Protein AF-A0A919EBS2-F1 (afdb_monomer_lite)

Radius of gyration: 22.37 Å; chains: 1; bounding box: 76×40×39 Å

Foldseek 3Di:
DPDDPDDDDAFAPPPDPDGFAWQDWDQWLVRWIWTFTQAQWTKTAHPVHRNDIDTADPPGDHRWQEKYWDPCSPDVVPFIWIWTAAQDVPQFRIFIAGPVVRGTDDGDGDPDSGGDRYDDDDDDDPPPPPVDPDPDPPPDDDDDDDDD

pLDDT: mean 77.83, std 15.94, range [37.88, 95.62]

Sequence (148 aa):
MPGAGEPVEYPLLKGTDFPPVPQYVTLGQDGYLWVTTDNSRLVQVNRASPASQLPTGNDVPIPSAGIVPDPRALRTDGRKSVWIASPSYAEYPIIQYDIVNQKVLTQFTLDSEPLPQTLTRLMTYTETRDPRPVCIPTGSYSPNPCTP

Structure (mmCIF, N/CA/C/O backbone):
data_AF-A0A919EBS2-F1
#
_entry.id   AF-A0A919EBS2-F1
#
loop_
_atom_site.group_PDB
_atom_site.id
_atom_site.type_symbol
_atom_site.label_atom_id
_atom_site.label_alt_id
_atom_site.label_comp_id
_atom_site.label_asym_id
_atom_site.label_entity_id
_atom_site.label_seq_id
_atom_site.pdbx_PDB_ins_code
_atom_site.Cartn_x
_atom_site.Cartn_y
_atom_site.Cartn_z
_atom_site.occupancy
_atom_site.B_iso_or_equiv
_atom_site.auth_seq_id
_atom_site.auth_comp_id
_atom_site.auth_asym_id
_atom_site.auth_atom_id
_atom_site.pdbx_PDB_model_num
ATOM 1 N N . MET A 1 1 ? -24.449 -22.832 17.407 1.00 51.41 1 MET A N 1
ATOM 2 C CA . MET A 1 1 ? -23.727 -21.687 17.997 1.00 51.41 1 MET A CA 1
ATOM 3 C C . MET A 1 1 ? -24.613 -20.463 17.835 1.00 51.41 1 MET A C 1
ATOM 5 O O . MET A 1 1 ? -24.920 -20.153 16.691 1.00 51.41 1 MET A O 1
ATOM 9 N N . PRO A 1 2 ? -25.110 -19.820 18.902 1.00 51.62 2 PRO A N 1
ATOM 10 C CA . PRO A 1 2 ? -25.721 -18.507 18.751 1.00 51.62 2 PRO A CA 1
ATOM 11 C C . PRO A 1 2 ? -24.608 -17.459 18.565 1.00 51.62 2 PRO A C 1
ATOM 13 O O . PRO A 1 2 ? -23.630 -17.487 19.308 1.00 51.62 2 PRO A O 1
ATOM 16 N N . GLY A 1 3 ? -24.757 -16.534 17.610 1.00 65.25 3 GLY A N 1
ATOM 17 C CA . GLY A 1 3 ? -24.145 -15.202 17.734 1.00 65.25 3 GLY A CA 1
ATOM 18 C C . GLY A 1 3 ? -22.870 -14.873 16.947 1.00 65.25 3 GLY A C 1
ATOM 19 O O . GLY A 1 3 ? -21.979 -14.248 17.512 1.00 65.25 3 GLY A O 1
ATOM 20 N N . ALA A 1 4 ? -22.799 -15.163 15.648 1.00 66.38 4 ALA A N 1
ATOM 21 C CA . ALA A 1 4 ? -22.088 -14.245 14.754 1.00 66.38 4 ALA A CA 1
ATOM 22 C C . ALA A 1 4 ? -23.164 -13.390 14.076 1.00 66.38 4 ALA A C 1
ATOM 24 O O . ALA A 1 4 ? -24.067 -13.942 13.453 1.00 66.38 4 ALA A O 1
ATOM 25 N N . GLY A 1 5 ? -23.140 -12.073 14.293 1.00 77.50 5 GLY A N 1
ATOM 26 C CA . GLY A 1 5 ? -24.018 -11.162 13.556 1.00 77.50 5 GLY A CA 1
ATOM 27 C C . GLY A 1 5 ? -23.780 -11.274 12.048 1.00 77.50 5 GLY A C 1
ATOM 28 O O . GLY A 1 5 ? -22.748 -11.796 11.621 1.00 77.50 5 GLY A O 1
ATOM 29 N N . GLU A 1 6 ? -24.733 -10.788 11.255 1.00 85.06 6 GLU A N 1
ATOM 30 C CA . GLU A 1 6 ? -24.587 -10.723 9.797 1.00 85.06 6 GLU A CA 1
ATOM 31 C C . GLU A 1 6 ? -23.282 -9.996 9.417 1.00 85.06 6 GLU A C 1
ATOM 33 O O . GLU A 1 6 ? -22.941 -8.986 10.049 1.00 85.06 6 GLU A O 1
ATOM 38 N N . PRO A 1 7 ? -22.533 -10.486 8.412 1.00 84.25 7 PRO A N 1
ATOM 39 C CA . PRO A 1 7 ? -21.357 -9.786 7.920 1.00 84.25 7 PRO A CA 1
ATOM 40 C C . PRO A 1 7 ? -21.753 -8.386 7.436 1.00 84.25 7 PRO A C 1
ATOM 42 O O . PRO A 1 7 ? -22.671 -8.220 6.635 1.00 84.25 7 PRO A O 1
ATOM 45 N N . VAL A 1 8 ? -21.056 -7.367 7.940 1.00 86.69 8 VAL A N 1
ATOM 46 C CA . VAL A 1 8 ? -21.271 -5.971 7.544 1.00 86.69 8 VAL A CA 1
ATOM 47 C C . VAL A 1 8 ? -20.258 -5.599 6.471 1.00 86.69 8 VAL A C 1
ATOM 49 O O . VAL A 1 8 ? -19.049 -5.672 6.696 1.00 86.69 8 VAL A O 1
ATOM 52 N N . GLU A 1 9 ? -20.751 -5.170 5.312 1.00 85.56 9 GLU A N 1
ATOM 53 C CA . GLU A 1 9 ? -19.917 -4.692 4.213 1.00 85.56 9 GLU A CA 1
ATOM 54 C C . GLU A 1 9 ? -19.608 -3.196 4.332 1.00 85.56 9 GLU A C 1
ATOM 56 O O . GLU A 1 9 ? -20.464 -2.375 4.674 1.00 85.56 9 GLU A O 1
ATOM 61 N N . TYR A 1 10 ? -18.375 -2.833 3.983 1.00 87.69 10 TYR A N 1
ATOM 62 C CA . TYR A 1 10 ? -17.905 -1.451 3.941 1.00 87.69 10 TYR A CA 1
ATOM 63 C C . TYR A 1 10 ? -17.371 -1.148 2.539 1.00 87.69 10 TYR A C 1
ATOM 65 O O . TYR A 1 10 ? -16.187 -1.374 2.280 1.00 87.69 10 TYR A O 1
ATOM 73 N N . PRO A 1 11 ? -18.223 -0.667 1.614 1.00 88.25 11 PRO A N 1
ATOM 74 C CA . PRO A 1 11 ? -17.788 -0.369 0.256 1.00 88.25 11 PRO A CA 1
ATOM 75 C C . PRO A 1 11 ? -16.710 0.719 0.266 1.00 88.25 11 PRO A C 1
ATOM 77 O O . PRO A 1 11 ? -16.794 1.690 1.029 1.00 88.25 11 PRO A O 1
ATOM 80 N N . LEU A 1 12 ? -15.691 0.556 -0.581 1.00 88.75 12 LEU A N 1
ATOM 81 C CA . LEU A 1 12 ? -14.641 1.558 -0.725 1.00 88.75 12 LEU A CA 1
ATOM 82 C C . LEU A 1 12 ? -15.188 2.848 -1.340 1.00 88.75 12 LEU A C 1
ATOM 84 O O . LEU A 1 12 ? -15.928 2.814 -2.319 1.00 88.75 12 LEU A O 1
ATOM 88 N N . LEU A 1 13 ? -14.786 3.982 -0.763 1.00 86.88 13 LEU A N 1
ATOM 89 C CA . LEU A 1 13 ? -15.125 5.345 -1.174 1.00 86.88 13 LEU A CA 1
ATOM 90 C C . LEU A 1 13 ? -16.620 5.502 -1.499 1.00 86.88 13 LEU A C 1
ATOM 92 O O . LEU A 1 13 ? -16.999 5.998 -2.566 1.00 86.88 13 LEU A O 1
ATOM 96 N N . LYS A 1 14 ? -17.468 5.039 -0.568 1.00 80.38 14 LYS A N 1
ATOM 97 C CA . LYS A 1 14 ? -18.932 5.078 -0.680 1.00 80.38 14 LYS A CA 1
ATOM 98 C C . LYS A 1 14 ? -19.413 6.475 -1.093 1.00 80.38 14 LYS A C 1
ATOM 100 O O . LYS A 1 14 ? -19.088 7.458 -0.434 1.00 80.38 14 LYS A O 1
ATOM 105 N N . GLY A 1 15 ? -20.239 6.539 -2.139 1.00 75.69 15 GLY A N 1
ATOM 106 C CA . GLY A 1 15 ? -20.834 7.790 -2.630 1.00 75.69 15 GLY A CA 1
ATOM 107 C C . GLY A 1 15 ? -20.051 8.489 -3.745 1.00 75.69 15 GLY A C 1
ATOM 108 O O . GLY A 1 15 ? -20.368 9.627 -4.069 1.00 75.69 15 GLY A O 1
ATOM 109 N N . THR A 1 16 ? -19.050 7.830 -4.331 1.00 79.69 16 THR A N 1
ATOM 110 C CA . THR A 1 16 ? -18.419 8.278 -5.582 1.00 79.69 16 THR A CA 1
ATOM 111 C C . THR A 1 16 ? -19.168 7.722 -6.797 1.00 79.69 16 THR A C 1
ATOM 113 O O . THR A 1 16 ? -19.679 6.605 -6.740 1.00 79.69 16 THR A O 1
ATOM 116 N N . ASP A 1 17 ? -19.217 8.484 -7.896 1.00 79.75 17 ASP A N 1
ATOM 117 C CA . ASP A 1 17 ? -19.918 8.088 -9.135 1.00 79.75 17 ASP A CA 1
ATOM 118 C C . ASP A 1 17 ? -19.355 6.799 -9.758 1.00 79.75 17 ASP A C 1
ATOM 120 O O . ASP A 1 17 ? -20.061 6.064 -10.446 1.00 79.75 17 ASP A O 1
ATOM 124 N N . PHE A 1 18 ? -18.082 6.507 -9.478 1.00 77.69 18 PHE A N 1
ATOM 125 C CA . PHE A 1 18 ? -17.375 5.309 -9.918 1.00 77.69 18 PHE A CA 1
ATOM 126 C C . PHE A 1 18 ? -16.641 4.696 -8.718 1.00 77.69 18 PHE A C 1
ATOM 128 O O . PHE A 1 18 ? -15.475 5.039 -8.478 1.00 77.69 18 PHE A O 1
ATOM 135 N N . PRO A 1 19 ? -17.313 3.840 -7.923 1.00 82.75 19 PRO A N 1
ATOM 136 C CA . PRO A 1 19 ? -16.681 3.207 -6.780 1.00 82.75 19 PRO A CA 1
ATOM 137 C C . PRO A 1 19 ? -15.536 2.312 -7.269 1.00 82.75 19 PRO A C 1
ATOM 139 O O . PRO A 1 19 ? -15.740 1.500 -8.174 1.00 82.75 19 PRO A O 1
ATOM 142 N N . PRO A 1 20 ? -14.329 2.461 -6.708 1.00 87.31 20 PRO A N 1
ATOM 143 C CA . PRO A 1 20 ? -13.193 1.649 -7.112 1.00 87.31 20 PRO A CA 1
ATOM 144 C C . PRO A 1 20 ? -13.372 0.181 -6.705 1.00 87.31 20 PRO A C 1
ATOM 146 O O . PRO A 1 20 ? -13.876 -0.104 -5.614 1.00 87.31 20 PRO A O 1
ATOM 149 N N . VAL A 1 21 ? -12.876 -0.748 -7.524 1.00 88.31 21 VAL A N 1
ATOM 150 C CA . VAL A 1 21 ? -12.812 -2.169 -7.163 1.00 88.31 21 VAL A CA 1
ATOM 151 C C . VAL A 1 21 ? -11.521 -2.420 -6.376 1.00 88.31 21 VAL A C 1
ATOM 153 O O . VAL A 1 21 ? -10.434 -2.184 -6.914 1.00 88.31 21 VAL A O 1
ATOM 156 N N . PRO A 1 22 ? -11.593 -2.888 -5.113 1.00 90.69 22 PRO A N 1
ATOM 157 C CA . PRO A 1 22 ? -10.404 -3.271 -4.356 1.00 90.69 22 PRO A CA 1
ATOM 158 C C . PRO A 1 22 ? -9.672 -4.423 -5.050 1.00 90.69 22 PRO A C 1
ATOM 160 O O . PRO A 1 22 ? -10.294 -5.404 -5.448 1.00 90.69 22 PRO A O 1
ATOM 163 N N . GLN A 1 23 ? -8.350 -4.314 -5.153 1.00 89.56 23 GLN A N 1
ATOM 164 C CA . GLN A 1 23 ? -7.484 -5.327 -5.762 1.00 89.56 23 GLN A CA 1
ATOM 165 C C . GLN A 1 23 ? -6.655 -6.041 -4.692 1.00 89.56 23 GLN A C 1
ATOM 167 O O . GLN A 1 23 ? -6.746 -7.255 -4.534 1.00 89.56 23 GLN A O 1
ATOM 172 N N . TYR A 1 24 ? -5.888 -5.279 -3.907 1.00 92.44 24 TYR A N 1
ATOM 173 C CA . TYR A 1 24 ? -5.023 -5.818 -2.859 1.00 92.44 24 TYR A CA 1
ATOM 174 C C . TYR A 1 24 ? -5.102 -4.982 -1.592 1.00 92.44 24 TYR A C 1
ATOM 176 O O . TYR A 1 24 ? -5.376 -3.787 -1.640 1.00 92.44 24 TYR A O 1
ATOM 184 N N . VAL A 1 25 ? -4.822 -5.605 -0.448 1.00 93.50 25 VAL A N 1
ATOM 185 C CA . VAL A 1 25 ? -4.816 -4.940 0.856 1.00 93.50 25 VAL A CA 1
ATOM 186 C C . VAL A 1 25 ? -3.619 -5.382 1.684 1.00 93.50 25 VAL A C 1
ATOM 188 O O . VAL A 1 25 ? -3.268 -6.559 1.712 1.00 93.50 25 VAL A O 1
ATOM 191 N N . THR A 1 26 ? -3.022 -4.440 2.409 1.00 94.19 26 THR A N 1
ATOM 192 C CA . THR A 1 26 ? -2.045 -4.732 3.460 1.00 94.19 26 THR A CA 1
ATOM 193 C C . THR A 1 26 ? -2.339 -3.938 4.727 1.00 94.19 26 THR A C 1
ATOM 195 O O . THR A 1 26 ? -3.002 -2.902 4.701 1.00 94.19 26 THR A O 1
ATOM 198 N N . LEU A 1 27 ? -1.787 -4.398 5.848 1.00 93.94 27 LEU A N 1
ATOM 199 C CA . LEU A 1 27 ? -1.661 -3.591 7.054 1.00 93.94 27 LEU A CA 1
ATOM 200 C C . LEU A 1 27 ? -0.475 -2.628 6.905 1.00 93.94 27 LEU A C 1
ATOM 202 O O . LEU A 1 27 ? 0.642 -3.058 6.621 1.00 93.94 27 LEU A O 1
ATOM 206 N N . GLY A 1 28 ? -0.712 -1.336 7.107 1.00 93.00 28 GLY A N 1
ATOM 207 C CA . GLY A 1 28 ? 0.336 -0.324 7.174 1.00 93.00 28 GLY A CA 1
ATOM 208 C C . GLY A 1 28 ? 0.989 -0.264 8.551 1.00 93.00 28 GLY A C 1
ATOM 209 O O . GLY A 1 28 ? 0.383 -0.580 9.577 1.00 93.00 28 GLY A O 1
ATOM 210 N N . GLN A 1 29 ? 2.232 0.214 8.593 1.00 92.50 29 GLN A N 1
ATOM 211 C CA . GLN A 1 29 ? 2.963 0.469 9.845 1.00 92.50 29 GLN A CA 1
ATOM 212 C C . GLN A 1 29 ? 2.365 1.647 10.652 1.00 92.50 29 GLN A C 1
ATOM 214 O O . GLN A 1 29 ? 2.760 1.932 11.785 1.00 92.50 29 GLN A O 1
ATOM 219 N N . ASP A 1 30 ? 1.423 2.383 10.064 1.00 92.31 30 ASP A N 1
ATOM 220 C CA . ASP A 1 30 ? 0.602 3.414 10.700 1.00 92.31 30 ASP A CA 1
ATOM 221 C C . ASP A 1 30 ? -0.652 2.846 11.386 1.00 92.31 30 ASP A C 1
ATOM 223 O O . ASP A 1 30 ? -1.353 3.578 12.077 1.00 92.31 30 ASP A O 1
ATOM 227 N N . GLY A 1 31 ? -0.906 1.541 11.250 1.00 92.00 31 GLY A N 1
ATOM 228 C CA . GLY A 1 31 ? -2.042 0.857 11.859 1.00 92.00 31 GLY A CA 1
ATOM 229 C C . GLY A 1 31 ? -3.330 0.926 11.038 1.00 92.00 31 GLY A C 1
ATOM 230 O O . GLY A 1 31 ? -4.337 0.367 11.485 1.00 92.00 31 GLY A O 1
ATOM 231 N N . TYR A 1 32 ? -3.302 1.548 9.858 1.00 95.44 32 TYR A N 1
ATOM 232 C CA . TYR A 1 32 ? -4.404 1.567 8.897 1.00 95.44 32 TYR A CA 1
ATOM 233 C C . TYR A 1 32 ? -4.292 0.396 7.916 1.00 95.44 32 TYR A C 1
ATOM 235 O O . TYR A 1 32 ? -3.229 -0.211 7.766 1.00 95.44 32 TYR A O 1
ATOM 243 N N . LEU A 1 33 ? -5.396 0.055 7.253 1.00 95.62 33 LEU A N 1
ATOM 244 C CA . LEU A 1 33 ? -5.333 -0.783 6.056 1.00 95.62 33 LEU A CA 1
ATOM 245 C C . LEU A 1 33 ? -5.038 0.104 4.853 1.00 95.62 33 LEU A C 1
ATOM 247 O O . LEU A 1 33 ? -5.574 1.205 4.751 1.00 95.62 33 LEU A O 1
ATOM 251 N N . TRP A 1 34 ? -4.215 -0.403 3.948 1.00 94.81 34 TRP A N 1
ATOM 252 C CA . TRP A 1 34 ? -3.857 0.249 2.698 1.00 94.81 34 TRP A CA 1
ATOM 253 C C . TRP A 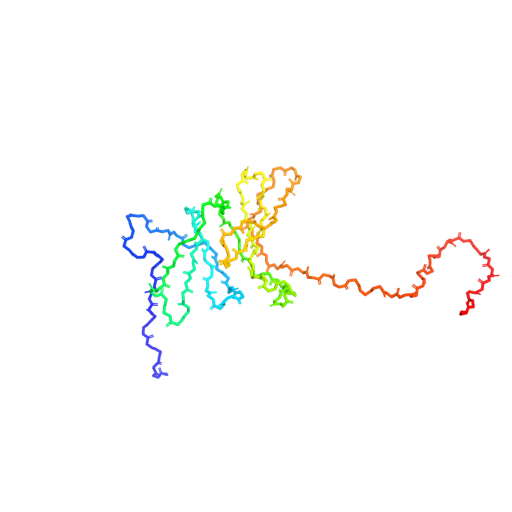1 34 ? -4.326 -0.631 1.551 1.00 94.81 34 TRP A C 1
ATOM 255 O O . TRP A 1 34 ? -3.897 -1.781 1.453 1.00 94.81 34 TRP A O 1
ATOM 265 N N . VAL A 1 35 ? -5.240 -0.106 0.737 1.00 93.94 35 VAL A N 1
ATOM 266 C CA . VAL A 1 35 ? -5.946 -0.859 -0.304 1.00 93.94 35 VAL A CA 1
ATOM 267 C C . VAL A 1 35 ? -5.623 -0.280 -1.672 1.00 93.94 35 VAL A C 1
ATOM 269 O O . VAL A 1 35 ? -5.816 0.915 -1.880 1.00 93.94 35 VAL A O 1
ATOM 272 N N . THR A 1 36 ? -5.143 -1.104 -2.601 1.00 91.25 36 THR A N 1
ATOM 273 C CA . THR A 1 36 ? -5.007 -0.712 -4.010 1.00 91.25 36 THR A CA 1
ATOM 274 C C . THR A 1 36 ? -6.304 -0.983 -4.755 1.00 91.25 36 THR A C 1
ATOM 276 O O . THR A 1 36 ? -7.050 -1.906 -4.413 1.00 91.25 36 THR A O 1
ATOM 279 N N . THR A 1 37 ? -6.576 -0.187 -5.784 1.00 88.44 37 THR A N 1
ATOM 280 C CA . THR A 1 37 ? -7.792 -0.309 -6.587 1.00 88.44 37 THR A CA 1
ATOM 281 C C . THR A 1 37 ? -7.499 -0.445 -8.076 1.00 88.44 37 THR A C 1
ATOM 283 O O . THR A 1 37 ? -6.425 -0.084 -8.559 1.00 88.44 37 THR A O 1
ATOM 286 N N . ASP A 1 38 ? -8.480 -0.962 -8.813 1.00 81.50 38 ASP A N 1
ATOM 287 C CA . ASP A 1 38 ? -8.452 -1.116 -10.273 1.00 81.50 38 ASP A CA 1
ATOM 288 C C . ASP A 1 38 ? -8.255 0.207 -11.028 1.00 81.50 38 ASP A C 1
ATOM 290 O O . ASP A 1 38 ? -7.600 0.253 -12.065 1.00 81.50 38 ASP A O 1
ATOM 294 N N . ASN A 1 39 ? -8.785 1.294 -10.476 1.00 78.31 39 ASN A N 1
ATOM 295 C CA . ASN A 1 39 ? -8.695 2.637 -11.027 1.00 78.31 39 ASN A CA 1
ATOM 296 C C . ASN A 1 39 ? -7.594 3.485 -10.382 1.00 78.31 39 ASN A C 1
ATOM 298 O O . ASN A 1 39 ? -7.686 4.714 -10.433 1.00 78.31 39 ASN A O 1
ATOM 302 N N . SER A 1 40 ? -6.538 2.844 -9.858 1.00 68.19 40 SER A N 1
ATOM 303 C CA . SER A 1 40 ? -5.251 3.478 -9.500 1.00 68.19 40 SER A CA 1
ATOM 304 C C . SER A 1 40 ? -5.142 4.133 -8.141 1.00 68.19 40 SER A C 1
ATOM 306 O O . SER A 1 40 ? -4.144 4.788 -7.849 1.00 68.19 40 SER A O 1
ATOM 308 N N . ARG A 1 41 ? -6.171 4.021 -7.312 1.00 82.81 41 ARG A N 1
ATOM 309 C CA . ARG A 1 41 ? -6.165 4.682 -6.016 1.00 82.81 41 ARG A CA 1
ATOM 310 C C . ARG A 1 41 ? -5.505 3.784 -4.996 1.00 82.81 41 ARG A C 1
ATOM 312 O O . ARG A 1 41 ? -5.716 2.572 -4.955 1.00 82.81 41 ARG A O 1
ATOM 319 N N . LEU A 1 42 ? -4.749 4.427 -4.125 1.00 90.56 42 LEU A N 1
ATOM 320 C CA . LEU A 1 42 ? -4.400 3.865 -2.844 1.00 90.56 42 LEU A CA 1
ATOM 321 C C . LEU A 1 42 ? -5.390 4.434 -1.827 1.00 90.56 42 LEU A C 1
ATOM 323 O O . LEU A 1 42 ? -5.602 5.642 -1.776 1.00 90.56 42 LEU A O 1
ATOM 327 N N . VAL A 1 43 ? -6.047 3.588 -1.045 1.00 92.50 43 VAL A N 1
ATOM 328 C CA . VAL A 1 43 ? -7.035 4.019 -0.050 1.00 92.50 43 VAL A CA 1
ATOM 329 C C . VAL A 1 43 ? -6.566 3.602 1.332 1.00 92.50 43 VAL A C 1
ATOM 331 O O . VAL A 1 43 ? -6.355 2.419 1.599 1.00 92.50 43 VAL A O 1
ATOM 334 N N . GLN A 1 44 ? -6.427 4.585 2.214 1.00 94.25 44 GLN A N 1
ATOM 335 C CA . GLN A 1 44 ? -6.222 4.365 3.636 1.00 94.25 44 GLN A CA 1
ATOM 336 C C . GLN A 1 44 ? -7.583 4.116 4.295 1.00 94.25 44 GLN A C 1
ATOM 338 O O . GLN A 1 44 ? -8.511 4.908 4.134 1.00 94.25 44 GLN A O 1
ATOM 343 N N . VAL A 1 45 ? -7.713 3.030 5.055 1.00 95.12 45 VAL A N 1
ATOM 344 C CA . VAL A 1 45 ? -8.954 2.655 5.749 1.00 95.12 45 VAL A CA 1
ATOM 345 C C . VAL A 1 45 ? -8.686 2.493 7.239 1.00 95.12 45 VAL A C 1
ATOM 347 O O . VAL A 1 45 ? -7.801 1.736 7.657 1.00 95.12 45 VAL A O 1
ATOM 350 N N . ASN A 1 46 ? -9.463 3.194 8.067 1.00 94.50 46 ASN A N 1
ATOM 351 C CA . ASN A 1 46 ? -9.371 3.061 9.516 1.00 94.50 46 ASN A CA 1
ATOM 352 C C . ASN A 1 46 ? -10.001 1.736 9.971 1.00 94.50 46 ASN A C 1
ATOM 354 O O . ASN A 1 46 ? -11.202 1.533 9.843 1.00 94.50 46 ASN A O 1
ATOM 358 N N . ARG A 1 47 ? -9.212 0.840 10.572 1.00 92.25 47 ARG A N 1
ATOM 359 C CA . ARG A 1 47 ? -9.710 -0.465 11.049 1.00 92.25 47 ARG A CA 1
ATOM 360 C C . ARG A 1 47 ? -10.758 -0.361 12.154 1.00 92.25 47 ARG A C 1
ATOM 362 O O . ARG A 1 47 ? -11.637 -1.208 12.230 1.00 92.25 47 ARG A O 1
ATOM 369 N N . ALA A 1 48 ? -10.654 0.654 13.010 1.00 92.31 48 ALA A N 1
ATOM 370 C CA . ALA A 1 48 ? -11.616 0.896 14.081 1.00 92.31 48 ALA A CA 1
ATOM 371 C C . ALA A 1 48 ? -12.877 1.618 13.579 1.00 92.31 48 ALA A C 1
ATOM 373 O O . ALA A 1 48 ? -13.892 1.636 14.268 1.00 92.31 48 ALA A O 1
ATOM 374 N N . SER A 1 49 ? -12.819 2.213 12.384 1.00 92.81 49 SER A N 1
ATOM 375 C CA . SER A 1 49 ? -13.950 2.876 11.740 1.00 92.81 49 SER A CA 1
ATOM 376 C C . SER A 1 49 ? -13.858 2.703 10.219 1.00 92.81 49 SER A C 1
ATOM 378 O O . SER A 1 49 ? -13.425 3.626 9.532 1.00 92.81 49 SER A O 1
ATOM 380 N N . PRO A 1 50 ? -14.238 1.534 9.662 1.00 90.94 50 PRO A N 1
ATOM 381 C CA . PRO A 1 50 ? -14.022 1.227 8.240 1.00 90.94 50 PRO A CA 1
ATOM 382 C C . PRO A 1 50 ? -14.781 2.135 7.260 1.00 90.94 50 PRO A C 1
ATOM 384 O O . PRO A 1 50 ? -14.476 2.166 6.069 1.00 90.94 50 PRO A O 1
ATOM 387 N N . ALA A 1 51 ? -15.762 2.897 7.752 1.00 89.00 51 ALA A N 1
ATOM 388 C CA . ALA A 1 51 ? -16.426 3.959 6.998 1.00 89.00 51 ALA A CA 1
ATOM 389 C C . ALA A 1 51 ? -15.553 5.221 6.833 1.00 89.00 51 ALA A C 1
ATOM 391 O O . ALA A 1 51 ? -15.797 6.019 5.933 1.00 89.00 51 ALA A O 1
ATOM 392 N N . SER A 1 52 ? -14.541 5.406 7.686 1.00 91.00 52 SER A N 1
ATOM 393 C CA . SER A 1 52 ? -13.550 6.475 7.581 1.00 91.00 52 SER A CA 1
ATOM 394 C C . SER A 1 52 ? -12.417 6.032 6.660 1.00 91.00 52 SER A C 1
ATOM 396 O O . SER A 1 52 ? -11.561 5.219 7.030 1.00 91.00 52 SER A O 1
ATOM 398 N N . GLN A 1 53 ? -12.460 6.544 5.433 1.00 92.50 53 GLN A N 1
ATOM 399 C CA . GLN A 1 53 ? -11.550 6.184 4.354 1.00 92.50 53 GLN A CA 1
ATOM 400 C C . GLN A 1 53 ? -10.985 7.444 3.712 1.00 92.50 53 GLN A C 1
ATOM 402 O O . GLN A 1 53 ? -11.714 8.414 3.497 1.00 92.50 53 GLN A O 1
ATOM 407 N N . LEU A 1 54 ? -9.699 7.414 3.380 1.00 91.00 54 LEU A N 1
ATOM 408 C CA . LEU A 1 54 ? -9.009 8.521 2.740 1.00 91.00 54 LEU A CA 1
ATOM 409 C C . LEU A 1 54 ? -8.350 8.021 1.448 1.00 91.00 54 LEU A C 1
ATOM 411 O O . LEU A 1 54 ? -7.453 7.177 1.517 1.00 91.00 54 LEU A O 1
ATOM 415 N N . PRO A 1 55 ? -8.775 8.496 0.265 1.00 89.00 55 PRO A N 1
ATOM 416 C CA . PRO A 1 55 ? -8.034 8.241 -0.960 1.00 89.00 55 PRO A CA 1
ATOM 417 C C . PRO A 1 55 ? -6.688 8.977 -0.913 1.00 89.00 55 PRO A C 1
ATOM 419 O O . PRO A 1 55 ? -6.597 10.105 -0.434 1.00 89.00 55 PRO A O 1
ATOM 422 N N . THR A 1 56 ? -5.648 8.337 -1.433 1.00 83.38 56 THR A N 1
ATOM 423 C CA . THR A 1 56 ? -4.264 8.818 -1.446 1.00 83.38 56 THR A CA 1
ATOM 424 C C . THR A 1 56 ? -3.634 8.637 -2.826 1.00 83.38 56 THR A C 1
ATOM 426 O O . THR A 1 56 ? -3.926 7.663 -3.518 1.00 83.38 56 THR A O 1
ATOM 429 N N . GLY A 1 57 ? -2.758 9.588 -3.176 1.00 67.81 57 GLY A N 1
ATOM 430 C CA . GLY A 1 57 ? -1.715 9.503 -4.206 1.00 67.81 57 GLY A CA 1
ATOM 431 C C . GLY A 1 57 ? -2.138 9.493 -5.682 1.00 67.81 57 GLY A C 1
ATOM 432 O O . GLY A 1 57 ? -2.696 8.517 -6.162 1.00 67.81 57 GLY A O 1
ATOM 433 N N . ASN A 1 58 ? -1.721 10.527 -6.426 1.00 68.94 58 ASN A N 1
ATOM 434 C CA . ASN A 1 58 ? -1.605 10.495 -7.897 1.00 68.94 58 ASN A CA 1
ATOM 435 C C . ASN A 1 58 ? -0.323 9.776 -8.370 1.00 68.94 58 ASN A C 1
ATOM 437 O O . ASN A 1 58 ? -0.228 9.388 -9.528 1.00 68.94 58 ASN A O 1
ATOM 441 N N . ASP A 1 59 ? 0.659 9.608 -7.477 1.00 78.25 59 ASP A N 1
ATOM 442 C CA . ASP A 1 59 ? 1.997 9.091 -7.808 1.00 78.25 59 ASP A CA 1
ATOM 443 C C . ASP A 1 59 ? 2.109 7.565 -7.650 1.00 78.25 59 ASP A C 1
ATOM 445 O O . ASP A 1 59 ? 3.198 6.992 -7.728 1.00 78.25 59 ASP A O 1
ATOM 449 N N . VAL A 1 60 ? 0.987 6.899 -7.374 1.00 83.94 60 VAL A N 1
ATOM 450 C CA . VAL A 1 60 ? 0.902 5.441 -7.327 1.00 83.94 60 VAL A CA 1
ATOM 451 C C . VAL A 1 60 ? 0.666 4.934 -8.757 1.00 83.94 60 VAL A C 1
ATOM 453 O O . VAL A 1 60 ? -0.276 5.388 -9.407 1.00 83.94 60 VAL A O 1
ATOM 456 N N . PRO A 1 61 ? 1.506 4.020 -9.278 1.00 77.00 61 PRO A N 1
ATOM 457 C CA . PRO A 1 61 ? 1.381 3.537 -10.644 1.00 77.00 61 PRO A CA 1
ATOM 458 C C . PRO A 1 61 ? 0.036 2.868 -10.940 1.00 77.00 61 PRO A C 1
ATOM 460 O O . PRO A 1 61 ? -0.572 2.198 -10.099 1.00 77.00 61 PRO A O 1
ATOM 463 N N . ILE A 1 62 ? -0.388 3.028 -12.189 1.00 78.06 62 ILE A N 1
ATOM 464 C CA . ILE A 1 62 ? -1.663 2.548 -12.718 1.00 78.06 62 ILE A CA 1
ATOM 465 C C . ILE A 1 62 ? -1.389 1.413 -13.701 1.00 78.06 62 ILE A C 1
ATOM 467 O O . ILE A 1 62 ? -0.656 1.662 -14.661 1.00 78.06 62 ILE A O 1
ATOM 471 N N . PRO A 1 63 ? -1.983 0.216 -13.542 1.00 75.19 63 PRO A N 1
ATOM 472 C CA . PRO A 1 63 ? -2.737 -0.260 -12.378 1.00 75.19 63 PRO A CA 1
ATOM 473 C C . PRO A 1 63 ? -1.796 -0.730 -11.255 1.00 75.19 63 PRO A C 1
ATOM 475 O O . PRO A 1 63 ? -0.682 -1.153 -11.521 1.00 75.19 63 PRO A O 1
ATOM 478 N N . SER A 1 64 ? -2.247 -0.742 -9.999 1.00 79.44 64 SER A N 1
ATOM 479 C CA . SER A 1 64 ? -1.460 -1.284 -8.876 1.00 79.44 64 SER A CA 1
ATOM 480 C C . SER A 1 64 ? -1.914 -2.697 -8.512 1.00 79.44 64 SER A C 1
ATOM 482 O O . SER A 1 64 ? -2.963 -2.875 -7.889 1.00 79.44 64 SER A O 1
ATOM 484 N N . ALA A 1 65 ? -1.112 -3.705 -8.868 1.00 79.94 65 ALA A N 1
ATOM 485 C CA . ALA A 1 65 ? -1.448 -5.120 -8.693 1.00 79.94 65 ALA A CA 1
ATOM 486 C C . ALA A 1 65 ? -0.725 -5.813 -7.530 1.00 79.94 65 ALA A C 1
ATOM 488 O O . ALA A 1 65 ? -0.679 -7.030 -7.455 1.00 79.94 65 ALA A O 1
ATOM 489 N N . GLY A 1 66 ? -0.160 -5.085 -6.578 1.00 88.75 66 GLY A N 1
ATOM 490 C CA . GLY A 1 66 ? 0.330 -5.727 -5.365 1.00 88.75 66 GLY A CA 1
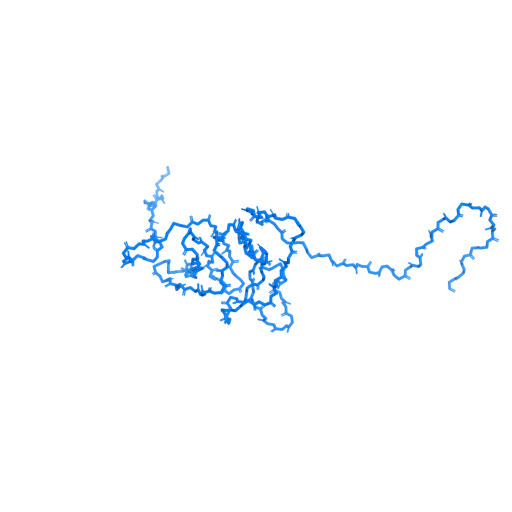ATOM 491 C C . GLY A 1 66 ? 0.706 -4.715 -4.316 1.00 88.75 66 GLY A C 1
ATOM 492 O O . GLY A 1 66 ? 1.183 -3.637 -4.655 1.00 88.75 66 GLY A O 1
ATOM 493 N N . ILE A 1 67 ? 0.507 -5.065 -3.048 1.00 92.81 67 ILE A N 1
ATOM 494 C CA . ILE A 1 67 ? 0.927 -4.235 -1.926 1.00 92.81 67 ILE A CA 1
ATOM 495 C C . ILE A 1 67 ? 1.365 -5.107 -0.751 1.00 92.81 67 ILE A C 1
ATOM 497 O O . ILE A 1 67 ? 0.657 -6.028 -0.350 1.00 92.81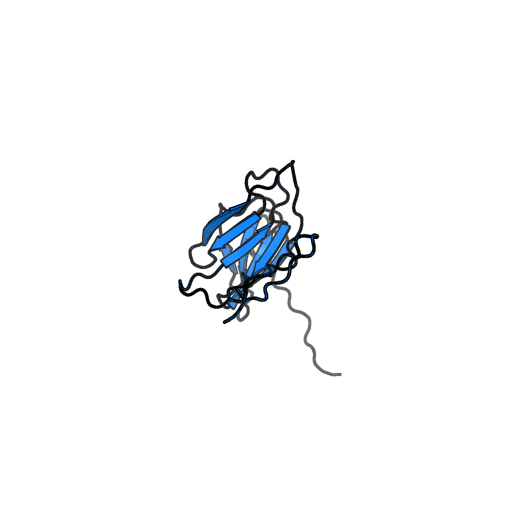 67 ILE A O 1
ATOM 501 N N . VAL A 1 68 ? 2.539 -4.818 -0.192 1.00 93.69 68 VAL A N 1
ATOM 502 C CA . VAL A 1 68 ? 3.067 -5.490 1.006 1.00 93.69 68 VAL A CA 1
ATOM 503 C C . VAL A 1 68 ? 3.637 -4.465 1.984 1.00 93.69 68 VAL A C 1
ATOM 505 O O . VAL A 1 68 ? 4.090 -3.394 1.561 1.00 93.69 68 VAL A O 1
ATOM 508 N N . PRO A 1 69 ? 3.635 -4.748 3.298 1.00 92.69 69 PRO A N 1
ATOM 509 C CA . PRO A 1 69 ? 4.231 -3.832 4.256 1.00 92.69 69 PRO A CA 1
ATOM 510 C C . PRO A 1 69 ? 5.750 -3.819 4.081 1.00 92.69 69 PRO A C 1
ATOM 512 O O . PRO A 1 69 ? 6.355 -4.845 3.760 1.00 92.69 69 PRO A O 1
ATOM 515 N N . ASP A 1 70 ? 6.394 -2.677 4.335 1.00 90.19 70 ASP A N 1
ATOM 516 C CA . ASP A 1 70 ? 7.848 -2.680 4.473 1.00 90.19 70 ASP A CA 1
ATOM 517 C C . ASP A 1 70 ? 8.237 -3.542 5.693 1.00 90.19 70 ASP A C 1
ATOM 519 O O . ASP A 1 70 ? 7.746 -3.300 6.802 1.00 90.19 70 ASP A O 1
ATOM 523 N N . PRO A 1 71 ? 9.105 -4.557 5.527 1.00 85.25 71 PRO A N 1
ATOM 524 C CA . PRO A 1 71 ? 9.499 -5.446 6.618 1.00 85.25 71 PRO A CA 1
ATOM 525 C C . PRO A 1 71 ? 10.328 -4.725 7.688 1.00 85.25 71 PRO A C 1
ATOM 527 O O . PRO A 1 71 ? 10.474 -5.226 8.802 1.00 85.25 71 PRO A O 1
ATOM 530 N N . ARG A 1 72 ? 10.863 -3.536 7.391 1.00 83.75 72 ARG A N 1
ATOM 531 C CA . ARG A 1 72 ? 11.615 -2.706 8.333 1.00 83.75 72 ARG A CA 1
ATOM 532 C C . ARG A 1 72 ? 10.636 -1.935 9.217 1.00 83.75 72 ARG A C 1
ATOM 534 O O . ARG A 1 72 ? 10.507 -0.722 9.101 1.00 83.75 72 ARG A O 1
ATOM 541 N N . ALA A 1 73 ? 9.944 -2.643 10.110 1.00 65.25 73 ALA A N 1
ATOM 542 C CA . ALA A 1 73 ? 8.945 -2.077 11.027 1.00 65.25 73 ALA A CA 1
ATOM 543 C C . ALA A 1 73 ? 9.487 -0.963 11.947 1.00 65.25 73 ALA A C 1
ATOM 545 O O . ALA A 1 73 ? 8.713 -0.171 12.476 1.00 65.25 73 ALA A O 1
ATOM 546 N N . LEU A 1 74 ? 10.809 -0.898 12.129 1.00 66.12 74 LEU A N 1
ATOM 547 C CA . LEU A 1 74 ? 11.503 0.030 13.020 1.00 66.12 74 LEU A CA 1
ATOM 548 C C . LEU A 1 74 ? 12.642 0.732 12.278 1.00 66.12 74 LEU A C 1
ATOM 550 O O . LEU A 1 74 ? 13.804 0.655 12.682 1.00 66.12 74 LEU A O 1
ATOM 554 N N . ARG A 1 75 ? 12.341 1.381 11.147 1.00 68.50 75 ARG A N 1
ATOM 555 C CA . ARG A 1 75 ? 13.342 2.249 10.522 1.00 68.50 75 ARG A CA 1
ATOM 556 C C . ARG A 1 75 ? 13.761 3.319 11.534 1.00 68.50 75 ARG A C 1
ATOM 558 O O . ARG A 1 75 ? 12.915 3.976 12.136 1.00 68.50 75 ARG A O 1
ATOM 565 N N . THR A 1 76 ? 15.065 3.521 11.697 1.00 74.31 76 THR A N 1
ATOM 566 C CA . THR A 1 76 ? 15.623 4.550 12.591 1.00 74.31 76 THR A CA 1
ATOM 567 C C . THR A 1 76 ? 15.260 5.972 12.157 1.00 74.31 76 THR A C 1
ATOM 569 O O . THR A 1 76 ? 15.315 6.890 12.967 1.00 74.31 76 THR A O 1
ATOM 572 N N . ASP A 1 77 ? 14.845 6.152 10.899 1.00 79.12 77 ASP A N 1
ATOM 573 C CA . ASP A 1 77 ? 14.346 7.414 10.349 1.00 79.12 77 ASP A CA 1
ATOM 574 C C . ASP A 1 77 ? 12.848 7.663 10.618 1.00 79.12 77 ASP A C 1
ATOM 576 O O . ASP A 1 77 ? 12.313 8.677 10.173 1.00 79.12 77 ASP A O 1
ATOM 580 N N . GLY A 1 78 ? 12.160 6.746 11.311 1.00 80.88 78 GLY A N 1
ATOM 581 C CA . GLY A 1 78 ? 10.738 6.852 11.647 1.00 80.88 78 GLY A CA 1
ATOM 582 C C . GLY A 1 78 ? 9.784 6.768 10.450 1.00 80.88 78 GLY A C 1
ATOM 583 O O . GLY A 1 78 ? 8.574 6.918 10.630 1.00 80.88 78 GLY A O 1
ATOM 584 N N . ARG A 1 79 ? 10.292 6.533 9.231 1.00 87.00 79 ARG A N 1
ATOM 585 C CA . ARG A 1 79 ? 9.454 6.462 8.030 1.00 87.00 79 ARG A CA 1
ATOM 586 C C . ARG A 1 79 ? 8.613 5.204 8.047 1.00 87.00 79 ARG A C 1
ATOM 588 O O . ARG A 1 79 ? 9.068 4.136 8.457 1.00 87.00 79 ARG A O 1
ATOM 595 N N . LYS A 1 80 ? 7.402 5.343 7.520 1.00 92.31 80 LYS A N 1
ATOM 596 C CA . LYS A 1 80 ? 6.472 4.241 7.345 1.00 92.31 80 LYS A CA 1
ATOM 597 C C . LYS A 1 80 ? 6.189 4.076 5.870 1.00 92.31 80 LYS A C 1
ATOM 599 O O . LYS A 1 80 ? 5.875 5.055 5.196 1.00 92.31 80 LYS A O 1
ATOM 604 N N . SER A 1 81 ? 6.312 2.859 5.362 1.00 93.38 81 SER A N 1
ATOM 605 C CA . SER A 1 81 ? 6.146 2.625 3.930 1.00 93.38 81 SER A CA 1
ATOM 606 C C . SER A 1 81 ? 5.536 1.276 3.600 1.00 93.38 81 SER A C 1
ATOM 608 O O . SER A 1 81 ? 5.589 0.326 4.383 1.00 93.38 81 SER A O 1
ATOM 610 N N . VAL A 1 82 ? 5.005 1.207 2.389 1.00 93.38 82 VAL A N 1
ATOM 611 C CA . VAL A 1 82 ? 4.562 -0.016 1.723 1.00 93.38 82 VAL A CA 1
ATOM 612 C C . VAL A 1 82 ? 5.330 -0.180 0.420 1.00 93.38 82 VAL A C 1
ATOM 614 O O . VAL A 1 82 ? 5.880 0.783 -0.118 1.00 93.38 82 VAL A O 1
ATOM 617 N N . TRP A 1 83 ? 5.375 -1.408 -0.073 1.00 93.19 83 TRP A N 1
ATOM 618 C CA . TRP A 1 83 ? 5.917 -1.736 -1.383 1.00 93.19 83 TRP A CA 1
ATOM 619 C C . TRP A 1 83 ? 4.773 -2.088 -2.312 1.00 93.19 83 TRP A C 1
ATOM 621 O O . TRP A 1 83 ? 3.925 -2.896 -1.935 1.00 93.19 83 TRP A O 1
ATOM 631 N N . ILE A 1 84 ? 4.753 -1.477 -3.494 1.00 90.75 84 ILE A N 1
ATOM 632 C CA . ILE A 1 84 ? 3.698 -1.646 -4.492 1.00 90.75 84 ILE A CA 1
ATOM 633 C C . ILE A 1 84 ? 4.308 -2.218 -5.767 1.00 90.75 84 ILE A C 1
ATOM 635 O O . ILE A 1 84 ? 5.371 -1.768 -6.196 1.00 90.75 84 ILE A O 1
ATOM 639 N N . ALA A 1 85 ? 3.625 -3.196 -6.360 1.00 89.50 85 ALA A N 1
ATOM 640 C CA . ALA A 1 85 ? 3.905 -3.669 -7.711 1.00 89.50 85 ALA A CA 1
ATOM 641 C C . ALA A 1 85 ? 2.812 -3.216 -8.676 1.00 89.50 85 ALA A C 1
ATOM 643 O O . ALA A 1 85 ? 1.629 -3.181 -8.332 1.00 89.50 85 ALA A O 1
ATOM 644 N N . SER A 1 86 ? 3.232 -2.895 -9.891 1.00 84.81 86 SER A N 1
ATOM 645 C CA . SER A 1 86 ? 2.396 -2.394 -10.967 1.00 84.81 86 SER A CA 1
ATOM 646 C C . SER A 1 86 ? 2.724 -3.138 -12.255 1.00 84.81 86 SER A C 1
ATOM 648 O O . SER A 1 86 ? 3.853 -3.039 -12.732 1.00 84.81 86 SER A O 1
ATOM 650 N N . PRO A 1 87 ? 1.761 -3.856 -12.847 1.00 72.62 87 PRO A N 1
ATOM 651 C CA . PRO A 1 87 ? 1.960 -4.591 -14.082 1.00 72.62 87 PRO A CA 1
ATOM 652 C C . PRO A 1 87 ? 1.745 -3.722 -15.327 1.00 72.62 87 PRO A C 1
ATOM 654 O O . PRO A 1 87 ? 1.454 -4.260 -16.388 1.00 72.62 87 PRO A O 1
ATOM 657 N N . SER A 1 88 ? 1.807 -2.394 -15.230 1.00 67.31 88 SER A N 1
ATOM 658 C CA . SER A 1 88 ? 1.800 -1.537 -16.421 1.00 67.31 88 SER A CA 1
ATOM 659 C C . SER A 1 88 ? 3.177 -1.434 -17.062 1.00 67.31 88 SER A C 1
ATOM 661 O O . SER A 1 88 ? 4.193 -1.713 -16.434 1.00 67.31 88 SER A O 1
ATOM 663 N N . TYR A 1 89 ? 3.205 -0.866 -18.270 1.00 60.44 89 TYR A N 1
ATOM 664 C CA . TYR A 1 89 ? 4.387 -0.238 -18.877 1.00 60.44 89 TYR A CA 1
ATOM 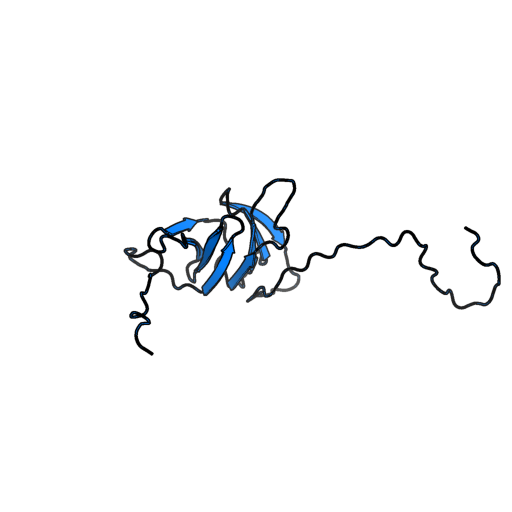665 C C . TYR A 1 89 ? 4.921 0.966 -18.074 1.00 60.44 89 TYR A C 1
ATOM 667 O O . TYR A 1 89 ? 5.580 1.839 -18.636 1.00 60.44 89 TYR A O 1
ATOM 675 N N . ALA A 1 90 ? 4.588 1.077 -16.783 1.00 64.12 90 ALA A N 1
ATOM 676 C CA . ALA A 1 90 ? 5.226 2.045 -15.921 1.00 64.12 90 ALA A CA 1
ATOM 677 C C . ALA A 1 90 ? 6.729 1.785 -15.974 1.00 64.12 90 ALA A C 1
ATOM 679 O O . ALA A 1 90 ? 7.185 0.662 -15.776 1.00 64.12 90 ALA A O 1
ATOM 680 N N . GLU A 1 91 ? 7.488 2.850 -16.206 1.00 68.81 91 GLU A N 1
ATOM 681 C CA . GLU A 1 91 ? 8.951 2.829 -16.179 1.00 68.81 91 GLU A CA 1
ATOM 682 C C . GLU A 1 91 ? 9.477 2.214 -14.866 1.00 68.81 91 GLU A C 1
ATOM 684 O O . GLU A 1 91 ? 10.526 1.576 -14.838 1.00 68.81 91 GLU A O 1
ATOM 689 N N . TYR A 1 92 ? 8.684 2.323 -13.793 1.00 77.19 92 TYR A N 1
ATOM 690 C CA . TYR A 1 92 ? 9.004 1.871 -12.445 1.00 77.19 92 TYR A CA 1
ATOM 691 C C . TYR A 1 92 ? 7.934 0.911 -11.901 1.00 77.19 92 TYR A C 1
ATOM 693 O O . TYR A 1 92 ? 7.058 1.322 -11.133 1.00 77.19 92 TYR A O 1
ATOM 701 N N . PRO A 1 93 ? 7.977 -0.375 -12.287 1.00 82.50 93 PRO A N 1
ATOM 702 C CA . PRO A 1 93 ? 6.930 -1.338 -11.956 1.00 82.50 93 PRO A CA 1
ATOM 703 C C . PRO A 1 93 ? 6.953 -1.808 -10.491 1.00 82.50 93 PRO A C 1
ATOM 705 O O . PRO A 1 93 ? 6.008 -2.453 -10.039 1.00 82.50 93 PRO A O 1
ATOM 708 N N . ILE A 1 94 ? 7.999 -1.486 -9.721 1.00 88.75 94 ILE A N 1
ATOM 709 C CA . ILE A 1 94 ? 8.049 -1.708 -8.269 1.00 88.75 94 ILE A CA 1
ATOM 710 C C . ILE A 1 94 ? 8.445 -0.404 -7.580 1.00 88.75 94 ILE A C 1
ATOM 712 O O . ILE A 1 94 ? 9.503 0.162 -7.864 1.00 88.75 94 ILE A O 1
ATOM 716 N N . ILE A 1 95 ? 7.622 0.050 -6.632 1.00 89.62 95 ILE A N 1
ATOM 717 C CA . ILE A 1 95 ? 7.867 1.283 -5.880 1.00 89.62 95 ILE A CA 1
ATOM 718 C C . ILE A 1 95 ? 7.796 1.064 -4.369 1.00 89.62 95 ILE A C 1
ATOM 720 O O . ILE A 1 95 ? 7.000 0.271 -3.867 1.00 89.62 95 ILE A O 1
ATOM 724 N N . GLN A 1 96 ? 8.602 1.821 -3.631 1.00 92.00 96 GLN A N 1
ATOM 725 C CA . GLN A 1 96 ? 8.437 2.024 -2.196 1.00 92.00 96 GLN A CA 1
ATOM 726 C C . GLN A 1 96 ? 7.678 3.337 -1.983 1.00 92.00 96 GLN A C 1
ATOM 728 O O . GLN A 1 96 ? 8.137 4.390 -2.426 1.00 92.00 96 GLN A O 1
ATOM 733 N N . TYR A 1 97 ? 6.546 3.290 -1.286 1.00 92.25 97 TYR A N 1
ATOM 734 C CA . TYR A 1 97 ? 5.672 4.440 -1.057 1.00 92.25 97 TYR A CA 1
ATOM 735 C C . TYR A 1 97 ? 5.630 4.816 0.426 1.00 92.25 97 TYR A C 1
ATOM 737 O O . TYR A 1 97 ? 5.372 3.965 1.277 1.00 92.25 97 TYR A O 1
ATOM 745 N N . ASP A 1 98 ? 5.899 6.083 0.739 1.00 92.69 98 ASP A N 1
ATOM 746 C CA . ASP A 1 98 ? 5.758 6.661 2.076 1.00 92.69 98 ASP A CA 1
ATOM 747 C C . ASP A 1 98 ? 4.279 6.889 2.374 1.00 92.69 98 ASP A C 1
ATOM 749 O O . ASP A 1 98 ? 3.644 7.765 1.789 1.00 92.69 98 ASP A O 1
ATOM 753 N N . ILE A 1 99 ? 3.742 6.108 3.304 1.00 91.62 99 ILE A N 1
ATOM 754 C CA . ILE A 1 99 ? 2.317 6.140 3.633 1.00 91.62 99 ILE A CA 1
ATOM 755 C C . ILE A 1 99 ? 1.929 7.311 4.542 1.00 91.62 99 ILE A C 1
ATOM 757 O O . ILE A 1 99 ? 0.754 7.641 4.653 1.00 91.62 99 ILE A O 1
ATOM 761 N N . VAL A 1 100 ? 2.901 7.965 5.182 1.00 90.12 100 VAL A N 1
ATOM 762 C CA . VAL A 1 100 ? 2.645 9.128 6.044 1.00 90.12 100 VAL A CA 1
ATOM 763 C C . VAL A 1 100 ? 2.704 10.406 5.220 1.00 90.12 100 VAL A C 1
ATOM 765 O O . VAL A 1 100 ? 1.804 11.236 5.302 1.00 90.12 100 VAL A O 1
ATOM 768 N N . ASN A 1 101 ? 3.750 10.551 4.406 1.00 89.69 101 ASN A N 1
ATOM 769 C CA . ASN A 1 101 ? 3.964 11.743 3.583 1.00 89.69 101 ASN A CA 1
ATOM 770 C C . ASN A 1 101 ? 3.358 11.633 2.177 1.00 89.69 101 ASN A C 1
ATOM 772 O O . ASN A 1 101 ? 3.487 12.571 1.397 1.00 89.69 101 ASN A O 1
ATOM 776 N N . GLN A 1 102 ? 2.736 10.498 1.852 1.00 89.94 102 GLN A N 1
ATOM 777 C CA . GLN A 1 102 ? 2.058 10.230 0.583 1.00 89.94 102 GLN A CA 1
ATOM 778 C C . GLN A 1 102 ? 2.929 10.474 -0.659 1.00 89.94 102 GLN A C 1
ATOM 780 O O . GLN A 1 102 ? 2.494 11.102 -1.622 1.00 89.94 102 GLN A O 1
ATOM 785 N N . LYS A 1 103 ? 4.165 9.963 -0.651 1.00 90.31 103 LYS A N 1
ATOM 786 C CA . LYS A 1 103 ? 5.126 10.163 -1.748 1.00 90.31 103 LYS A CA 1
ATOM 787 C C . LYS A 1 103 ? 5.911 8.906 -2.083 1.00 90.31 103 LYS A C 1
ATOM 789 O O . LYS A 1 103 ? 6.202 8.087 -1.210 1.00 90.31 103 LYS A O 1
ATOM 794 N N . VAL A 1 104 ? 6.340 8.792 -3.334 1.00 90.38 104 VAL A N 1
ATOM 795 C CA . VAL A 1 104 ? 7.263 7.732 -3.750 1.00 90.38 104 VAL A CA 1
ATOM 796 C C . VAL A 1 104 ? 8.654 7.988 -3.156 1.00 90.38 104 VAL A C 1
ATOM 798 O O . VAL A 1 104 ? 9.168 9.105 -3.191 1.00 90.38 104 VAL A O 1
ATOM 801 N N . LEU A 1 105 ? 9.256 6.952 -2.570 1.00 90.69 105 LEU A N 1
ATOM 802 C CA . LEU A 1 105 ? 10.588 6.991 -1.957 1.00 90.69 105 LEU A CA 1
ATOM 803 C C . LEU A 1 105 ? 11.660 6.387 -2.854 1.00 90.69 105 LEU A C 1
ATOM 805 O O . LEU A 1 105 ? 12.790 6.869 -2.897 1.00 90.69 105 LEU A O 1
ATOM 809 N N . THR A 1 106 ? 11.343 5.267 -3.494 1.00 89.50 106 THR A N 1
ATOM 810 C CA . THR A 1 106 ? 12.282 4.512 -4.322 1.00 89.50 106 THR A CA 1
ATOM 811 C C . THR A 1 106 ? 11.507 3.800 -5.409 1.00 89.50 106 THR A C 1
ATOM 813 O O . THR A 1 106 ? 10.356 3.413 -5.211 1.00 89.50 106 THR A O 1
ATOM 816 N N . GLN A 1 107 ? 12.155 3.648 -6.550 1.00 88.94 107 GLN A N 1
ATOM 817 C CA . GLN A 1 107 ? 11.609 3.072 -7.759 1.00 88.94 107 GLN A CA 1
ATOM 818 C C . GLN A 1 107 ? 12.626 2.074 -8.304 1.00 88.94 107 GLN A C 1
ATOM 820 O O . GLN A 1 107 ? 13.827 2.347 -8.285 1.00 88.94 107 GLN A O 1
ATOM 825 N N . PHE A 1 108 ? 12.148 0.919 -8.749 1.00 85.88 108 PHE A N 1
ATOM 826 C CA . PHE A 1 108 ? 12.970 -0.104 -9.379 1.00 85.88 108 PHE A CA 1
ATOM 827 C C . PHE A 1 108 ? 12.492 -0.294 -10.804 1.00 85.88 108 PHE A C 1
ATOM 829 O O . PHE A 1 108 ? 11.310 -0.553 -11.032 1.00 85.88 108 PHE A O 1
ATOM 836 N N . THR A 1 109 ? 13.428 -0.185 -11.737 1.00 81.25 109 THR A N 1
ATOM 837 C CA . THR A 1 109 ? 13.260 -0.680 -13.095 1.00 81.25 109 THR A CA 1
ATOM 838 C C . THR A 1 109 ? 13.530 -2.178 -13.090 1.00 81.25 109 THR A C 1
ATOM 840 O O . THR A 1 109 ? 14.298 -2.697 -12.277 1.00 81.25 109 THR A O 1
ATOM 843 N N . LEU A 1 110 ? 12.887 -2.885 -14.001 1.00 77.56 110 LEU A N 1
ATOM 844 C CA . LEU A 1 110 ? 13.160 -4.287 -14.252 1.00 77.56 110 LEU A CA 1
ATOM 845 C C . LEU A 1 110 ? 13.511 -4.415 -15.738 1.00 77.56 110 LEU A C 1
ATOM 847 O O . LEU A 1 110 ? 12.890 -3.758 -16.576 1.00 77.56 110 LEU A O 1
ATOM 851 N N . ASP A 1 111 ? 14.509 -5.232 -16.057 1.00 72.31 111 ASP A N 1
ATOM 852 C CA . ASP A 1 111 ? 14.915 -5.460 -17.443 1.00 72.31 111 ASP A CA 1
ATOM 853 C C . ASP A 1 111 ? 13.816 -6.233 -18.196 1.00 72.31 111 ASP A C 1
ATOM 855 O O . ASP A 1 111 ? 13.185 -7.124 -17.627 1.00 72.31 111 ASP A O 1
ATOM 859 N N . SER A 1 112 ? 13.611 -5.921 -19.483 1.00 68.00 112 SER A N 1
ATOM 860 C CA . SER A 1 112 ? 12.665 -6.580 -20.413 1.00 68.00 112 SER A CA 1
ATOM 861 C C . SER A 1 112 ? 11.187 -6.592 -19.981 1.00 68.00 112 SER A C 1
ATOM 863 O O . SER A 1 112 ? 10.779 -7.501 -19.273 1.00 68.00 112 SER A O 1
ATOM 865 N N . GLU A 1 113 ? 10.396 -5.599 -20.426 1.00 69.38 113 GLU A N 1
ATOM 866 C CA . GLU A 1 113 ? 8.922 -5.453 -20.270 1.00 69.38 113 GLU A CA 1
ATOM 867 C C . GLU A 1 113 ? 8.223 -6.360 -19.227 1.00 69.38 113 GLU A C 1
ATOM 869 O O . GLU A 1 113 ? 7.302 -7.115 -19.559 1.00 69.38 113 GLU A O 1
ATOM 874 N N . PRO A 1 114 ? 8.625 -6.336 -17.950 1.00 69.44 114 PRO A N 1
ATOM 875 C CA . PRO A 1 114 ? 8.077 -7.267 -16.988 1.00 69.44 114 PRO A CA 1
ATOM 876 C C . PRO A 1 114 ? 6.829 -6.648 -16.373 1.00 69.44 114 PRO A C 1
ATOM 878 O O . PRO A 1 114 ? 6.801 -5.474 -16.008 1.00 69.44 114 PRO A O 1
ATOM 881 N N . LEU A 1 115 ? 5.793 -7.469 -16.229 1.00 76.19 115 LEU A N 1
ATOM 882 C CA . LEU A 1 115 ? 4.500 -7.061 -15.690 1.00 76.19 115 LEU A CA 1
ATOM 883 C C . LEU A 1 115 ? 4.334 -7.690 -14.300 1.00 76.19 115 LEU A C 1
ATOM 885 O O . LEU A 1 115 ? 3.680 -8.731 -14.187 1.00 76.19 115 LEU A O 1
ATOM 889 N N . PRO A 1 116 ? 4.960 -7.154 -13.232 1.00 76.00 116 PRO A N 1
ATOM 890 C CA . PRO A 1 116 ? 4.835 -7.746 -11.910 1.00 76.00 116 PRO A CA 1
ATOM 891 C C . PRO A 1 116 ? 3.392 -7.629 -11.418 1.00 76.00 116 PRO A C 1
ATOM 893 O O . PRO A 1 116 ? 2.872 -6.544 -11.171 1.00 76.00 116 PRO A O 1
ATOM 896 N N . GLN A 1 117 ? 2.752 -8.787 -11.272 1.00 75.94 117 GLN A N 1
ATOM 897 C CA . GLN A 1 117 ? 1.340 -8.910 -10.902 1.00 75.94 117 GLN A CA 1
ATOM 898 C C . GLN A 1 117 ? 1.112 -9.073 -9.401 1.00 75.94 117 GLN A C 1
ATOM 900 O O . GLN A 1 117 ? -0.035 -9.137 -8.981 1.00 75.94 117 GLN A O 1
ATOM 905 N N . THR A 1 118 ? 2.165 -9.274 -8.603 1.00 79.06 118 THR A N 1
ATOM 906 C CA . THR A 1 118 ? 2.031 -9.489 -7.160 1.00 79.06 118 THR A CA 1
ATOM 907 C C . THR A 1 118 ? 3.356 -9.272 -6.433 1.00 79.06 118 THR A C 1
ATOM 909 O O . THR A 1 118 ? 4.434 -9.492 -6.990 1.00 79.06 118 THR A O 1
ATOM 912 N N . LEU A 1 119 ? 3.269 -8.889 -5.160 1.00 81.44 119 LEU A N 1
ATOM 913 C CA . LEU A 1 119 ? 4.362 -8.968 -4.195 1.00 81.44 119 LEU A CA 1
ATOM 914 C C . LEU A 1 119 ? 3.900 -9.878 -3.065 1.00 81.44 119 LEU A C 1
ATOM 916 O O . LEU A 1 119 ? 2.884 -9.613 -2.431 1.00 81.44 119 LEU A O 1
ATOM 920 N N . THR A 1 120 ? 4.639 -10.952 -2.800 1.00 80.19 120 THR A N 1
ATOM 921 C CA . THR A 1 120 ? 4.254 -11.906 -1.747 1.00 80.19 120 THR A CA 1
ATOM 922 C C . THR A 1 120 ? 4.945 -11.598 -0.425 1.00 80.19 120 THR A C 1
ATOM 924 O O . THR A 1 120 ? 4.345 -11.700 0.642 1.00 80.19 120 THR A O 1
ATOM 927 N N . ARG A 1 121 ? 6.229 -11.232 -0.476 1.00 78.62 121 ARG A N 1
ATOM 928 C CA . ARG A 1 121 ? 7.030 -10.925 0.709 1.00 78.62 121 ARG A CA 1
ATOM 929 C C . ARG A 1 121 ? 8.277 -10.151 0.315 1.00 78.62 121 ARG A C 1
ATOM 931 O O . ARG A 1 121 ? 8.922 -10.487 -0.672 1.00 78.62 121 ARG A O 1
ATOM 938 N N . LEU A 1 122 ? 8.659 -9.184 1.142 1.00 82.12 122 LEU A N 1
ATOM 939 C CA . LEU A 1 122 ? 9.983 -8.578 1.085 1.00 82.12 122 LEU A CA 1
ATOM 940 C C . LEU A 1 122 ? 10.876 -9.225 2.155 1.00 82.12 122 LEU A C 1
ATOM 942 O O . LEU A 1 122 ? 10.472 -9.355 3.314 1.00 82.12 122 LEU A O 1
ATOM 946 N N . MET A 1 123 ? 12.076 -9.656 1.772 1.00 78.69 123 MET A N 1
ATOM 947 C CA . MET A 1 123 ? 13.049 -10.259 2.686 1.00 78.69 123 MET A CA 1
ATOM 948 C C . MET A 1 123 ? 14.133 -9.241 3.029 1.00 78.69 123 MET A C 1
ATOM 950 O O . MET A 1 123 ? 14.715 -8.624 2.143 1.00 78.69 123 MET A O 1
ATOM 954 N N . THR A 1 124 ? 14.429 -9.078 4.316 1.00 72.94 124 THR A N 1
ATOM 955 C CA . THR A 1 124 ? 15.618 -8.348 4.763 1.00 72.94 124 THR A CA 1
ATOM 956 C C . THR A 1 124 ? 16.745 -9.350 4.954 1.00 72.94 124 THR A C 1
ATOM 958 O O . THR A 1 124 ? 16.661 -10.194 5.846 1.00 72.94 124 THR A O 1
ATOM 961 N N . TYR A 1 125 ? 17.791 -9.271 4.136 1.00 65.81 125 TYR A N 1
ATOM 962 C CA . TYR A 1 125 ? 19.010 -10.028 4.388 1.00 65.81 125 TYR A CA 1
ATOM 963 C C . TYR A 1 125 ? 19.902 -9.209 5.321 1.00 65.81 125 TYR A C 1
ATOM 965 O O . TYR A 1 125 ? 20.482 -8.203 4.918 1.00 65.81 125 TYR A O 1
ATOM 973 N N . THR A 1 126 ? 19.987 -9.605 6.588 1.00 58.38 126 THR A N 1
ATOM 974 C CA . THR A 1 126 ? 21.122 -9.210 7.422 1.00 58.38 126 THR A CA 1
ATOM 975 C C . THR A 1 126 ? 22.280 -10.095 7.015 1.00 58.38 126 THR A C 1
ATOM 977 O O . THR A 1 126 ? 22.342 -11.258 7.408 1.00 58.38 126 THR A O 1
ATOM 980 N N . GLU A 1 127 ? 23.183 -9.553 6.206 1.00 55.19 127 GLU A N 1
ATOM 981 C CA . GLU A 1 127 ? 24.491 -10.157 6.017 1.00 55.19 127 GLU A CA 1
ATOM 982 C C . GLU A 1 127 ? 25.187 -10.125 7.384 1.00 55.19 127 GLU A C 1
ATOM 984 O O . GLU A 1 127 ? 25.734 -9.107 7.809 1.00 55.19 127 GLU A O 1
ATOM 989 N N . THR A 1 128 ? 25.119 -11.224 8.137 1.00 48.28 128 THR A N 1
ATOM 990 C CA . THR A 1 128 ? 26.108 -11.473 9.180 1.00 48.28 128 THR A CA 1
ATOM 991 C C . THR A 1 128 ? 27.428 -11.591 8.446 1.00 48.28 128 THR A C 1
ATOM 993 O O . THR A 1 128 ? 27.745 -12.653 7.915 1.00 48.28 128 THR A O 1
ATOM 996 N N . ARG A 1 129 ? 28.177 -1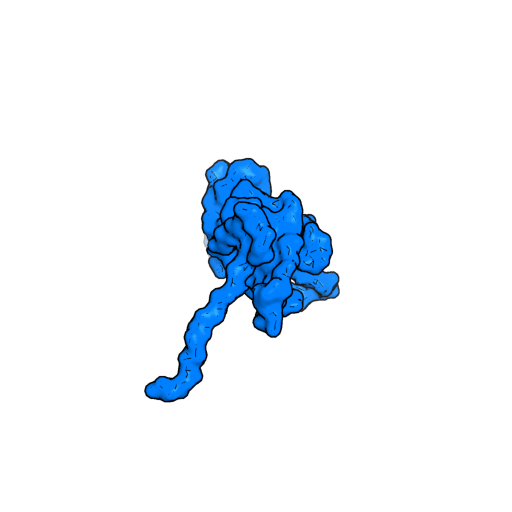0.486 8.370 1.00 49.75 129 ARG A N 1
ATOM 997 C CA . ARG A 1 129 ? 29.614 -10.549 8.127 1.00 49.75 129 ARG A CA 1
ATOM 998 C C . ARG A 1 129 ? 30.177 -11.424 9.236 1.00 49.75 129 ARG A C 1
ATOM 1000 O O . ARG A 1 129 ? 30.393 -10.941 10.343 1.00 49.75 129 ARG A O 1
ATOM 1007 N N . ASP A 1 130 ? 30.338 -12.713 8.969 1.00 49.12 130 ASP A N 1
ATOM 1008 C CA . ASP A 1 130 ? 31.259 -13.520 9.748 1.00 49.12 130 ASP A CA 1
ATOM 1009 C C . ASP A 1 130 ? 32.634 -12.872 9.522 1.00 49.12 130 ASP A C 1
ATOM 1011 O O . ASP A 1 130 ? 33.076 -12.791 8.374 1.00 49.12 130 ASP A O 1
ATOM 1015 N N . PRO A 1 131 ? 33.293 -12.310 10.551 1.00 51.75 131 PRO A N 1
ATOM 1016 C CA . PRO A 1 131 ? 34.616 -11.715 10.386 1.00 51.75 131 PRO A CA 1
ATOM 1017 C C . PRO A 1 131 ? 35.687 -12.776 10.106 1.00 51.75 131 PRO A C 1
ATOM 1019 O O . PRO A 1 131 ? 36.855 -12.431 9.924 1.00 51.75 131 PRO A O 1
ATOM 1022 N N . ARG A 1 132 ? 35.325 -14.065 10.086 1.00 54.66 132 ARG A N 1
ATOM 1023 C CA . ARG A 1 132 ? 36.243 -15.126 9.696 1.00 54.66 132 ARG A CA 1
ATOM 1024 C C . ARG A 1 132 ? 36.576 -14.993 8.209 1.00 54.66 132 ARG A C 1
ATOM 1026 O O . ARG A 1 132 ? 35.661 -14.949 7.385 1.00 54.66 132 ARG A O 1
ATOM 1033 N N . PRO A 1 133 ? 37.866 -14.964 7.837 1.00 45.94 133 PRO A N 1
ATOM 1034 C CA . PRO A 1 133 ? 38.246 -15.046 6.439 1.00 45.94 133 PRO A CA 1
ATOM 1035 C C . PRO A 1 133 ? 37.650 -16.324 5.844 1.00 45.94 133 PRO A C 1
ATOM 1037 O O . PRO A 1 133 ? 37.865 -17.426 6.349 1.00 45.94 133 PRO A O 1
ATOM 1040 N N . VAL A 1 134 ? 36.871 -16.166 4.775 1.00 52.62 134 VAL A N 1
ATOM 1041 C CA . VAL A 1 134 ? 36.405 -17.286 3.962 1.00 52.62 134 VAL A CA 1
ATOM 1042 C C . VAL A 1 134 ? 37.645 -17.894 3.318 1.00 52.62 134 VAL A C 1
ATOM 1044 O O . VAL A 1 134 ? 38.207 -17.333 2.379 1.00 52.62 134 VAL A O 1
ATOM 1047 N N . CYS A 1 135 ? 38.107 -19.027 3.844 1.00 42.53 135 CYS A N 1
ATOM 1048 C CA . CYS A 1 135 ? 39.124 -19.831 3.183 1.00 42.53 135 CYS A CA 1
ATOM 1049 C C . CYS A 1 135 ? 38.518 -20.359 1.881 1.00 42.53 135 CYS A C 1
ATOM 1051 O O . CYS A 1 135 ? 37.760 -21.326 1.894 1.00 42.53 135 CYS A O 1
ATOM 1053 N N . ILE A 1 136 ? 38.821 -19.709 0.759 1.00 49.19 136 ILE A N 1
ATOM 1054 C CA . ILE A 1 136 ? 38.541 -20.261 -0.564 1.00 49.19 136 ILE A CA 1
ATOM 1055 C C . ILE A 1 136 ? 39.557 -21.391 -0.764 1.00 49.19 136 ILE A C 1
ATOM 1057 O O . ILE A 1 136 ? 40.756 -21.103 -0.784 1.00 49.19 136 ILE A O 1
ATOM 1061 N N . PRO A 1 137 ? 39.145 -22.665 -0.892 1.00 38.41 137 PRO A N 1
ATOM 1062 C CA . PRO A 1 137 ? 40.077 -23.719 -1.242 1.00 38.41 137 PRO A CA 1
ATOM 1063 C C . PRO A 1 137 ? 40.496 -23.501 -2.697 1.00 38.41 137 PRO A C 1
ATOM 1065 O O . PRO A 1 137 ? 39.813 -23.918 -3.631 1.00 38.41 137 PRO A O 1
ATOM 1068 N N . THR A 1 138 ? 41.619 -22.818 -2.911 1.00 46.75 138 THR A N 1
ATOM 1069 C CA . THR A 1 138 ? 42.327 -22.914 -4.181 1.00 46.75 138 THR A CA 1
ATOM 1070 C C . THR A 1 138 ? 42.872 -24.334 -4.256 1.00 46.75 138 THR A C 1
ATOM 1072 O O . THR A 1 138 ? 43.658 -24.774 -3.419 1.00 46.75 138 THR A O 1
ATOM 1075 N N . GLY A 1 139 ? 42.361 -25.102 -5.216 1.00 45.72 139 GLY A N 1
ATOM 1076 C CA . GLY A 1 139 ? 42.792 -26.468 -5.470 1.00 45.72 139 GLY A CA 1
ATOM 1077 C C . GLY A 1 139 ? 44.251 -26.505 -5.907 1.00 45.72 139 GLY A C 1
ATOM 1078 O O . GLY A 1 139 ? 44.539 -26.520 -7.094 1.00 45.72 139 GLY A O 1
ATOM 1079 N N . SER A 1 140 ? 45.168 -26.522 -4.946 1.00 45.03 140 SER A N 1
ATOM 1080 C CA . SER A 1 140 ? 46.543 -26.987 -5.098 1.00 45.03 140 SER A CA 1
ATOM 1081 C C . SER A 1 140 ? 47.181 -27.063 -3.714 1.00 45.03 140 SER A C 1
ATOM 1083 O O . SER A 1 140 ? 47.302 -26.056 -3.022 1.00 45.03 140 SER A O 1
ATOM 1085 N N . TYR A 1 141 ? 47.563 -28.275 -3.319 1.00 44.53 141 TYR A N 1
ATOM 1086 C CA . TYR A 1 141 ? 48.306 -28.601 -2.103 1.00 44.53 141 TYR A CA 1
ATOM 1087 C C . TYR A 1 141 ? 49.441 -27.597 -1.822 1.00 44.53 141 TYR A C 1
ATOM 1089 O O . TYR A 1 141 ? 50.427 -27.556 -2.554 1.00 44.53 141 TYR A O 1
ATOM 1097 N N . SER A 1 142 ? 49.344 -26.840 -0.728 1.00 40.78 142 SER A N 1
ATOM 1098 C CA . SER A 1 142 ? 50.512 -26.309 -0.017 1.00 40.78 142 SER A CA 1
ATOM 1099 C C . SER A 1 142 ? 50.143 -26.038 1.447 1.00 40.78 142 SER A C 1
ATOM 1101 O O . SER A 1 142 ? 49.098 -25.429 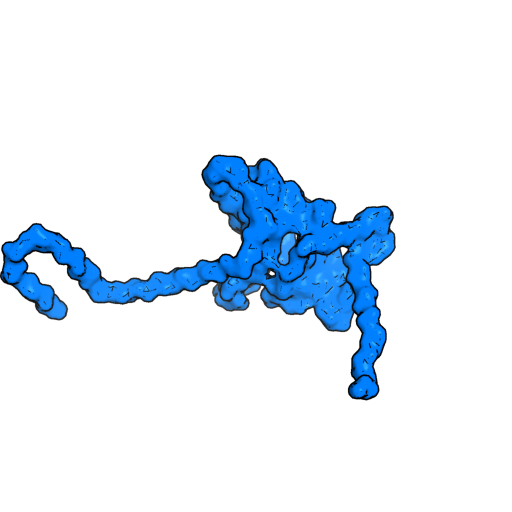1.695 1.00 40.78 142 SER A O 1
ATOM 1103 N N . PRO A 1 143 ? 50.931 -26.507 2.433 1.00 45.09 143 PRO A N 1
ATOM 1104 C CA . PRO A 1 143 ? 50.585 -26.386 3.836 1.00 45.09 143 PRO A CA 1
ATOM 1105 C C . PRO A 1 143 ? 51.161 -25.085 4.386 1.00 45.09 143 PRO A C 1
ATOM 1107 O O . PRO A 1 143 ? 52.369 -24.960 4.536 1.00 45.09 143 PRO A O 1
ATOM 1110 N N . ASN A 1 144 ? 50.305 -24.132 4.735 1.00 44.19 144 ASN A N 1
ATOM 1111 C CA . ASN A 1 144 ? 50.561 -23.274 5.888 1.00 44.19 144 ASN A CA 1
ATOM 1112 C C . ASN A 1 144 ? 49.212 -22.830 6.464 1.00 44.19 144 ASN A C 1
ATOM 1114 O O . ASN A 1 144 ? 48.469 -22.115 5.789 1.00 44.19 144 ASN A O 1
ATOM 1118 N N . PRO A 1 145 ? 48.851 -23.300 7.671 1.00 49.25 145 PRO A N 1
ATOM 1119 C CA . PRO A 1 145 ? 47.584 -22.961 8.285 1.00 49.25 145 PRO A CA 1
ATOM 1120 C C . PRO A 1 145 ? 47.648 -21.538 8.836 1.00 49.25 145 PRO A C 1
ATOM 1122 O O . PRO A 1 145 ? 48.645 -21.118 9.422 1.00 49.25 145 PRO A O 1
ATOM 1125 N N . CYS A 1 146 ? 46.556 -20.810 8.644 1.00 37.88 146 CYS A N 1
ATOM 1126 C CA . CYS A 1 146 ? 46.285 -19.534 9.282 1.00 37.88 146 CYS A CA 1
ATOM 1127 C C . CYS A 1 146 ? 46.525 -19.637 10.801 1.00 37.88 146 CYS A C 1
ATOM 1129 O O . CYS A 1 146 ? 45.915 -20.477 11.462 1.00 37.88 146 CYS A O 1
ATOM 1131 N N . THR A 1 147 ? 47.388 -18.790 11.357 1.00 43.81 147 THR A N 1
ATOM 1132 C CA . THR A 1 147 ? 47.450 -18.527 12.805 1.00 43.81 147 THR A CA 1
ATOM 1133 C C . THR A 1 147 ? 46.654 -17.260 13.144 1.00 43.81 147 THR A C 1
ATOM 1135 O O . THR A 1 147 ? 46.533 -16.404 12.266 1.00 43.81 147 THR A O 1
ATOM 1138 N N . PRO A 1 148 ? 46.074 -17.180 14.361 1.00 52.78 148 PRO A N 1
ATOM 1139 C CA . PRO A 1 148 ? 45.104 -16.155 14.764 1.00 52.78 148 PRO A CA 1
ATOM 1140 C C . PRO A 1 148 ? 45.634 -14.719 14.733 1.00 52.78 148 PRO A C 1
ATOM 1142 O O . PRO A 1 148 ? 46.861 -14.532 14.898 1.00 52.78 148 PRO A O 1
#

Secondary structure (DSSP, 8-state):
---PPPPPP--TTTT-SSPPPEEEEEE-TTSSEEEEETTS-EEEEETTEEEEEEEE-SSS-SS--EEEE-S-TT-TT---EEEEE--SS-S-SEEEEETTTTEEEEEE--SSS------------------S------SS----PPP-

Organism: NCBI:txid33904